Protein AF-A0A3N8FQ40-F1 (afdb_monomer_lite)

Structure (mmCIF, N/CA/C/O backbone):
data_AF-A0A3N8FQ40-F1
#
_entry.id   AF-A0A3N8FQ40-F1
#
loop_
_atom_site.group_PDB
_atom_site.id
_atom_site.type_symbol
_atom_site.label_atom_id
_atom_site.label_alt_id
_atom_site.label_comp_id
_atom_site.label_asym_id
_atom_site.label_entity_id
_atom_site.label_seq_id
_atom_site.pdbx_PDB_ins_code
_atom_site.Cartn_x
_atom_site.Cartn_y
_atom_site.Cartn_z
_atom_site.occupancy
_atom_site.B_iso_or_equiv
_atom_site.auth_seq_id
_atom_site.auth_comp_id
_atom_site.auth_asym_id
_atom_site.auth_atom_id
_atom_site.pdbx_PDB_model_num
ATOM 1 N N . GLN A 1 1 ? 11.758 6.527 -21.749 1.00 73.94 1 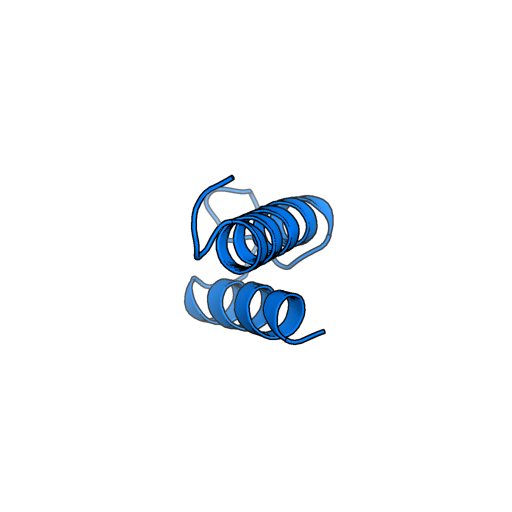GLN A N 1
ATOM 2 C CA . GLN A 1 1 ? 11.315 6.147 -20.387 1.00 73.94 1 GLN A CA 1
ATOM 3 C C . GLN A 1 1 ? 12.528 5.660 -19.596 1.00 73.94 1 GLN A C 1
ATOM 5 O O . GLN A 1 1 ? 13.443 5.130 -20.213 1.00 73.94 1 GLN A O 1
ATOM 10 N N . GLY A 1 2 ? 12.586 5.892 -18.279 1.00 92.50 2 GLY A N 1
ATOM 11 C CA . GLY A 1 2 ? 13.729 5.490 -17.442 1.00 92.50 2 GLY A CA 1
ATOM 12 C C . GLY A 1 2 ? 13.742 3.991 -17.120 1.00 92.50 2 GLY A C 1
ATOM 13 O O . GLY A 1 2 ? 12.689 3.357 -17.107 1.00 92.50 2 GLY A O 1
ATOM 14 N N . LYS A 1 3 ? 14.924 3.441 -16.806 1.00 96.00 3 LYS A N 1
ATOM 15 C CA . LYS A 1 3 ? 15.162 2.007 -16.527 1.00 96.00 3 LYS A CA 1
ATOM 16 C C . LYS A 1 3 ? 14.198 1.385 -15.501 1.00 96.00 3 LYS A C 1
ATOM 18 O O . LYS A 1 3 ? 13.885 0.208 -15.605 1.00 96.00 3 LYS A O 1
ATOM 23 N N . TYR A 1 4 ? 13.714 2.169 -14.538 1.00 96.69 4 TYR A N 1
ATOM 24 C CA . TYR A 1 4 ? 12.856 1.699 -13.442 1.00 96.69 4 TYR A CA 1
ATOM 25 C C . TYR A 1 4 ? 11.421 2.230 -13.518 1.00 96.69 4 TYR A C 1
ATOM 27 O O . TYR A 1 4 ? 10.703 2.204 -12.522 1.00 96.69 4 TYR A O 1
ATOM 35 N N . ARG A 1 5 ? 10.988 2.724 -14.687 1.00 96.62 5 ARG A N 1
ATOM 36 C CA . ARG A 1 5 ? 9.659 3.333 -14.833 1.00 96.62 5 ARG A CA 1
ATOM 37 C C . ARG A 1 5 ? 8.530 2.363 -14.477 1.00 96.62 5 ARG A C 1
ATOM 39 O O . ARG A 1 5 ? 7.618 2.758 -13.771 1.00 96.62 5 ARG A O 1
ATOM 46 N N . ALA A 1 6 ? 8.639 1.100 -14.889 1.00 96.44 6 ALA A N 1
ATOM 47 C CA . ALA A 1 6 ? 7.638 0.083 -14.572 1.00 96.44 6 ALA A CA 1
ATOM 48 C C . ALA A 1 6 ? 7.499 -0.158 -13.058 1.00 96.44 6 ALA A C 1
ATOM 50 O O . ALA A 1 6 ? 6.387 -0.186 -12.547 1.00 96.44 6 ALA A O 1
ATOM 51 N N . ALA A 1 7 ? 8.619 -0.264 -12.334 1.00 96.62 7 ALA A N 1
ATOM 52 C CA . ALA A 1 7 ? 8.606 -0.442 -10.882 1.00 96.62 7 ALA A CA 1
ATOM 53 C C . ALA A 1 7 ? 8.030 0.788 -10.161 1.00 96.62 7 ALA A C 1
ATOM 55 O O . ALA A 1 7 ? 7.215 0.652 -9.257 1.00 96.62 7 ALA A O 1
ATOM 56 N N . HIS A 1 8 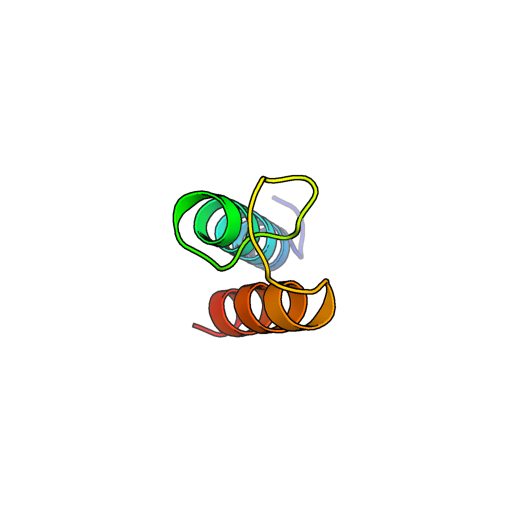? 8.410 1.991 -10.600 1.00 97.06 8 HIS A N 1
ATOM 57 C CA . HIS A 1 8 ? 7.835 3.240 -10.101 1.00 97.06 8 HIS A CA 1
ATOM 58 C C . HIS A 1 8 ? 6.312 3.287 -10.297 1.00 97.06 8 HIS A C 1
ATOM 60 O O . HIS A 1 8 ? 5.578 3.585 -9.360 1.00 97.06 8 HIS A O 1
ATOM 66 N N . ASP A 1 9 ? 5.841 2.966 -11.503 1.00 97.62 9 ASP A N 1
ATOM 67 C CA . ASP A 1 9 ? 4.418 3.020 -11.838 1.00 97.62 9 ASP A CA 1
ATOM 68 C C . ASP A 1 9 ? 3.617 1.940 -11.086 1.00 97.62 9 ASP A C 1
ATOM 70 O O . ASP A 1 9 ? 2.462 2.174 -10.739 1.00 97.62 9 ASP A O 1
ATOM 74 N N . ALA A 1 10 ? 4.223 0.785 -10.785 1.00 97.81 10 ALA A N 1
ATOM 75 C CA . ALA A 1 10 ? 3.625 -0.234 -9.921 1.00 97.81 10 ALA A CA 1
ATOM 76 C C . ALA A 1 10 ? 3.467 0.260 -8.471 1.00 97.81 10 ALA A C 1
ATOM 78 O O . ALA A 1 10 ? 2.395 0.111 -7.891 1.00 97.81 10 ALA A O 1
ATOM 79 N N . ILE A 1 11 ? 4.494 0.910 -7.911 1.00 98.00 11 ILE A N 1
ATOM 80 C CA . ILE A 1 11 ? 4.444 1.472 -6.550 1.00 98.00 11 ILE A CA 1
ATOM 81 C C . ILE A 1 11 ? 3.381 2.569 -6.447 1.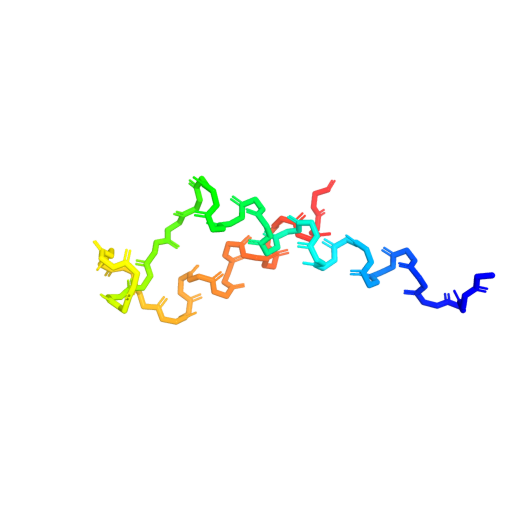00 98.00 11 ILE A C 1
ATOM 83 O O . ILE A 1 11 ? 2.595 2.565 -5.502 1.00 98.00 11 ILE A O 1
ATOM 87 N N . LEU A 1 12 ? 3.326 3.495 -7.413 1.00 98.25 12 LEU A N 1
ATOM 88 C CA . LEU A 1 12 ? 2.309 4.552 -7.404 1.00 98.25 12 LEU A CA 1
ATOM 89 C C . LEU A 1 12 ? 0.894 3.981 -7.473 1.00 98.25 12 LEU A C 1
ATOM 91 O O . LEU A 1 12 ? 0.052 4.366 -6.668 1.00 98.25 12 LEU A O 1
ATOM 95 N N . ARG A 1 13 ? 0.653 3.021 -8.371 1.00 98.38 13 ARG A N 1
ATOM 96 C CA . ARG A 1 13 ? -0.655 2.370 -8.497 1.00 98.38 13 ARG A CA 1
ATOM 97 C C . ARG A 1 13 ? -1.076 1.676 -7.203 1.00 98.38 13 ARG A C 1
ATOM 99 O O . ARG A 1 13 ? -2.206 1.850 -6.764 1.00 98.38 13 ARG A O 1
ATOM 106 N N . ALA A 1 14 ? -0.161 0.948 -6.563 1.00 98.38 14 ALA A N 1
ATOM 107 C CA . ALA A 1 14 ? -0.426 0.287 -5.288 1.00 98.38 14 ALA A CA 1
ATOM 108 C C . ALA A 1 14 ? -0.831 1.283 -4.186 1.00 98.38 14 ALA A C 1
ATOM 110 O O . ALA A 1 14 ? -1.752 1.013 -3.417 1.00 98.38 14 ALA A O 1
ATOM 111 N N . ILE A 1 15 ? -0.184 2.452 -4.131 1.00 97.56 15 ILE A N 1
ATOM 112 C CA . ILE A 1 15 ? -0.533 3.517 -3.179 1.00 97.56 15 ILE A CA 1
ATOM 113 C C . ILE A 1 15 ? -1.911 4.111 -3.500 1.00 97.56 15 ILE A C 1
ATOM 115 O O . ILE A 1 15 ? -2.726 4.284 -2.594 1.00 97.56 15 ILE A O 1
ATOM 119 N N . GLU A 1 16 ? -2.192 4.410 -4.770 1.00 97.88 16 GLU A N 1
ATOM 120 C CA . GLU A 1 16 ? -3.483 4.961 -5.209 1.00 97.88 16 GLU A CA 1
ATOM 121 C C . GLU A 1 16 ? -4.644 4.014 -4.874 1.00 97.88 16 GLU A C 1
ATOM 123 O O . GLU A 1 16 ? -5.656 4.433 -4.303 1.00 97.88 16 GLU A O 1
ATOM 128 N N . GLU A 1 17 ? -4.482 2.721 -5.155 1.00 97.81 17 GLU A N 1
ATOM 129 C CA . GLU A 1 17 ? -5.465 1.696 -4.812 1.00 97.81 17 GLU A CA 1
ATOM 130 C C . GLU A 1 17 ? -5.613 1.509 -3.296 1.00 97.81 17 GLU A C 1
ATOM 132 O O . GLU A 1 17 ? -6.737 1.377 -2.805 1.00 97.81 17 GLU A O 1
ATOM 137 N N . GLY A 1 18 ? -4.509 1.549 -2.543 1.00 96.88 18 GLY A N 1
ATOM 138 C CA . GLY A 1 18 ? -4.516 1.477 -1.080 1.00 96.88 18 GLY A CA 1
ATOM 139 C C . GLY A 1 18 ? -5.274 2.643 -0.438 1.00 96.88 18 GLY A C 1
ATOM 140 O O . GLY A 1 18 ? -6.080 2.439 0.465 1.00 96.88 18 GLY A O 1
ATOM 141 N N . ILE A 1 19 ? -5.123 3.867 -0.949 1.00 95.75 19 ILE A N 1
ATOM 142 C CA . ILE A 1 19 ? -5.896 5.027 -0.470 1.00 95.75 19 ILE A CA 1
ATOM 143 C C . ILE A 1 19 ? -7.390 4.869 -0.802 1.00 95.75 19 ILE A C 1
ATOM 145 O O . ILE A 1 19 ? -8.263 5.188 0.021 1.00 95.75 19 ILE A O 1
ATOM 149 N N . ALA A 1 20 ? -7.694 4.380 -2.007 1.00 96.56 20 ALA A N 1
ATOM 150 C CA . ALA A 1 20 ? -9.062 4.229 -2.486 1.00 96.56 20 ALA A CA 1
ATOM 151 C C . ALA A 1 20 ? -9.834 3.125 -1.743 1.00 96.56 20 ALA A C 1
ATOM 153 O O . ALA A 1 20 ? -10.993 3.338 -1.382 1.00 96.56 20 ALA A O 1
ATOM 154 N N . GLN A 1 21 ? -9.203 1.969 -1.514 1.00 96.00 21 GLN A N 1
ATOM 155 C CA . GLN A 1 21 ? -9.880 0.729 -1.105 1.00 96.00 21 GLN A CA 1
ATOM 156 C C . GLN A 1 21 ? -9.236 0.024 0.098 1.00 96.00 21 GLN A C 1
ATOM 158 O O . GLN A 1 21 ? -9.848 -0.876 0.671 1.00 96.00 21 GLN A O 1
ATOM 163 N N . GLY A 1 22 ? -8.008 0.387 0.460 1.00 96.12 22 GLY A N 1
ATOM 164 C CA . GLY A 1 22 ? -7.230 -0.264 1.508 1.00 96.12 22 GLY A CA 1
ATOM 165 C C . GLY A 1 22 ? -7.504 0.261 2.924 1.00 96.12 22 GLY A C 1
ATOM 166 O O . GLY A 1 22 ? -8.309 1.178 3.137 1.00 96.12 22 GLY A O 1
ATOM 167 N N . PRO A 1 23 ? -6.834 -0.331 3.929 1.00 97.44 23 PRO A N 1
ATOM 168 C CA . PRO A 1 23 ? -6.892 0.133 5.3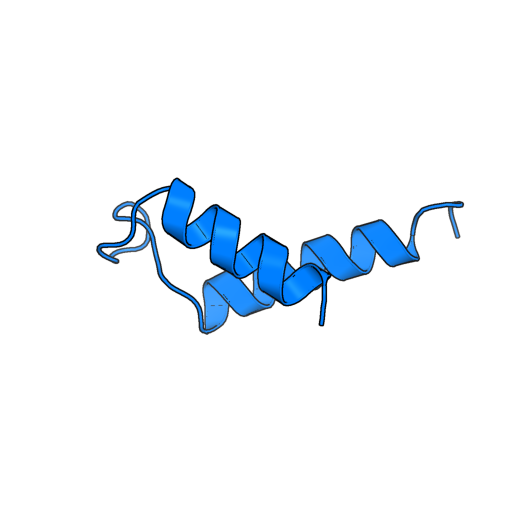07 1.00 97.44 23 PRO A CA 1
ATOM 169 C C . PRO A 1 23 ? -6.312 1.549 5.430 1.00 97.44 23 PRO A C 1
ATOM 171 O O . PRO A 1 23 ? -5.285 1.872 4.840 1.00 97.44 23 PRO A O 1
ATOM 174 N N . ARG A 1 24 ? -6.953 2.397 6.240 1.00 97.62 24 ARG A N 1
ATOM 175 C CA . ARG A 1 24 ? -6.532 3.789 6.459 1.00 97.62 24 ARG A CA 1
ATOM 176 C C . ARG A 1 24 ? -5.960 3.988 7.853 1.00 97.62 24 ARG A C 1
ATOM 178 O O . ARG A 1 24 ? -6.497 3.461 8.829 1.00 97.62 24 ARG A O 1
ATOM 185 N N . THR A 1 25 ? -4.902 4.783 7.938 1.00 97.19 25 THR A N 1
ATOM 186 C CA . THR A 1 25 ? -4.358 5.290 9.199 1.00 97.19 25 THR A CA 1
ATOM 187 C C . THR A 1 25 ? -5.274 6.349 9.833 1.00 97.19 25 THR A C 1
ATOM 189 O O . THR A 1 25 ? -6.185 6.852 9.162 1.00 97.19 25 THR A O 1
ATOM 192 N N . PRO A 1 26 ? -5.083 6.704 11.123 1.00 97.94 26 PRO A N 1
ATOM 193 C CA . PRO A 1 26 ? -5.967 7.639 11.823 1.00 97.94 26 PRO A CA 1
ATOM 194 C C . PRO A 1 26 ? -5.999 9.051 11.233 1.00 97.94 26 PRO A C 1
ATOM 196 O O . PRO A 1 26 ? -7.026 9.718 11.318 1.00 97.94 26 PRO A O 1
ATOM 199 N N . ASP A 1 27 ? -4.921 9.499 10.588 1.00 95.94 27 ASP A N 1
ATOM 200 C CA . ASP A 1 27 ? -4.870 10.781 9.871 1.00 95.94 27 ASP A CA 1
ATOM 201 C C . ASP A 1 27 ? -5.825 10.832 8.667 1.00 95.94 27 ASP A C 1
ATOM 203 O O . ASP A 1 27 ? -6.320 11.902 8.321 1.00 95.94 27 ASP A O 1
ATOM 207 N N . LEU A 1 28 ? -6.159 9.675 8.088 1.00 95.25 28 LEU A N 1
ATOM 208 C CA . LEU A 1 28 ? -7.147 9.524 7.014 1.00 95.25 28 LEU A CA 1
ATOM 209 C C . LEU A 1 28 ? -8.504 9.004 7.527 1.00 95.25 28 LEU A C 1
ATOM 211 O O . LEU A 1 28 ? -9.329 8.531 6.741 1.00 95.25 28 LEU A O 1
ATOM 215 N N . GLY A 1 29 ? -8.744 9.068 8.842 1.00 95.50 29 GLY A N 1
ATOM 216 C CA . GLY A 1 29 ? -10.008 8.674 9.472 1.00 95.50 29 GLY A CA 1
ATOM 217 C C . GLY A 1 29 ? -10.226 7.164 9.609 1.00 95.50 29 GLY A C 1
ATOM 218 O O . GLY A 1 29 ? -11.359 6.736 9.819 1.00 95.50 29 GLY A O 1
ATOM 219 N N . GLY A 1 30 ? -9.176 6.350 9.470 1.00 96.88 30 GLY A N 1
ATOM 220 C CA . GLY A 1 30 ? -9.237 4.910 9.720 1.00 96.88 30 GLY A CA 1
ATOM 221 C C . GLY A 1 30 ? -8.673 4.504 11.083 1.00 96.88 30 GLY A C 1
ATOM 222 O O . GLY A 1 30 ? -8.400 5.332 11.949 1.00 96.88 30 GLY A O 1
ATOM 223 N N . THR A 1 31 ? -8.499 3.199 11.280 1.00 98.12 31 THR A N 1
ATOM 224 C CA . THR A 1 31 ? -7.992 2.614 12.535 1.00 98.12 31 THR A CA 1
ATOM 225 C C . THR A 1 31 ? -6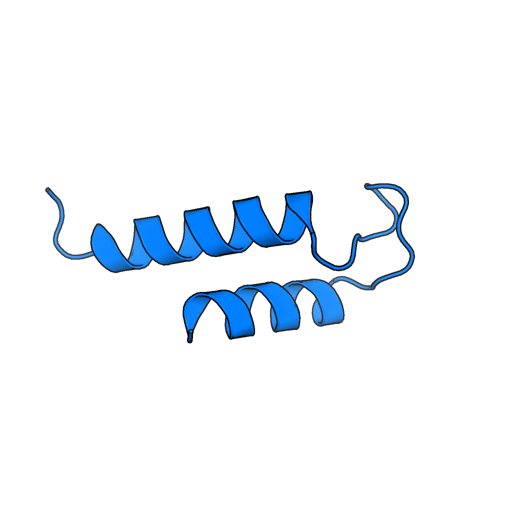.729 1.779 12.343 1.00 98.12 31 THR A C 1
ATOM 227 O O . THR A 1 31 ? -6.239 1.187 13.304 1.00 98.12 31 THR A O 1
ATOM 230 N N . ALA A 1 32 ? -6.219 1.677 11.116 1.00 98.06 32 ALA A N 1
ATOM 231 C CA . ALA A 1 32 ? -5.032 0.889 10.830 1.00 98.06 32 ALA A CA 1
ATOM 232 C C . ALA A 1 32 ? -3.769 1.606 11.315 1.00 98.06 32 ALA A C 1
ATOM 234 O O . ALA A 1 32 ? -3.709 2.830 11.358 1.00 98.06 32 ALA A O 1
ATOM 235 N N . ASN A 1 33 ? -2.733 0.859 11.666 1.00 98.06 33 ASN A N 1
ATOM 236 C CA . ASN A 1 33 ? -1.417 1.423 11.942 1.00 98.06 33 ASN A CA 1
ATOM 237 C C . ASN A 1 33 ? -0.559 1.483 10.666 1.00 98.06 33 ASN A C 1
ATOM 239 O O . ASN A 1 33 ? -0.878 0.876 9.641 1.00 98.06 33 ASN A O 1
ATOM 243 N N . THR A 1 34 ? 0.565 2.196 10.741 1.00 96.94 34 THR A N 1
ATOM 244 C CA . THR A 1 34 ? 1.496 2.361 9.614 1.00 96.94 34 THR A CA 1
ATOM 245 C C . THR A 1 34 ? 1.995 1.024 9.057 1.00 96.94 34 THR A C 1
ATOM 247 O O . THR A 1 34 ? 2.166 0.892 7.849 1.00 96.94 34 THR A O 1
ATOM 250 N N . THR A 1 35 ? 2.200 0.013 9.908 1.00 98.25 35 THR A N 1
ATOM 251 C CA . THR A 1 35 ? 2.654 -1.317 9.472 1.00 98.25 35 THR A CA 1
ATOM 252 C C . THR A 1 35 ? 1.597 -2.024 8.631 1.00 98.25 35 THR A C 1
ATOM 254 O O . THR A 1 35 ? 1.932 -2.573 7.588 1.00 98.25 35 THR A O 1
ATOM 257 N N . GLN A 1 36 ? 0.328 -1.983 9.039 1.00 98.31 36 GLN A N 1
ATOM 258 C CA . GLN A 1 36 ? -0.781 -2.603 8.305 1.00 98.31 36 GLN A CA 1
ATOM 259 C C . GLN A 1 36 ? -0.951 -1.986 6.914 1.00 98.31 36 GLN A C 1
ATOM 261 O O . GLN A 1 36 ? -1.121 -2.718 5.944 1.00 98.31 36 GLN A O 1
ATOM 266 N N . VAL A 1 37 ? -0.829 -0.661 6.797 1.00 98.00 37 VAL A N 1
ATOM 267 C CA . VAL A 1 37 ? -0.844 0.015 5.489 1.00 98.00 37 VAL A CA 1
ATOM 268 C C . VAL A 1 37 ? 0.388 -0.346 4.654 1.00 98.00 37 VAL A C 1
ATOM 270 O O . VAL A 1 37 ? 0.269 -0.597 3.459 1.00 98.00 37 VAL A O 1
ATOM 273 N N . GLY A 1 38 ? 1.572 -0.435 5.269 1.00 97.75 38 GLY A N 1
ATOM 274 C CA . GLY A 1 38 ? 2.794 -0.850 4.571 1.00 97.75 38 GLY A CA 1
ATOM 275 C C . GLY A 1 38 ? 2.718 -2.271 4.001 1.00 97.75 38 GLY A C 1
ATOM 276 O O . GLY A 1 38 ? 3.210 -2.512 2.896 1.00 97.75 38 GLY A O 1
ATOM 277 N N . VAL A 1 39 ? 2.077 -3.197 4.722 1.00 98.25 39 VAL A N 1
ATOM 278 C CA . VAL A 1 39 ? 1.810 -4.560 4.238 1.00 98.25 39 VAL A CA 1
ATOM 279 C C . VAL A 1 39 ? 0.850 -4.533 3.047 1.00 98.25 39 VAL A C 1
ATOM 281 O O . VAL A 1 39 ? 1.201 -5.091 2.015 1.00 98.25 39 VAL A O 1
ATOM 284 N N . ASP A 1 40 ? -0.280 -3.818 3.132 1.00 98.31 40 ASP A N 1
ATOM 285 C CA . ASP A 1 40 ? -1.250 -3.706 2.023 1.00 98.31 40 ASP A CA 1
ATOM 286 C C . ASP A 1 40 ? -0.602 -3.151 0.741 1.00 98.31 40 ASP A C 1
ATOM 288 O O . ASP A 1 40 ? -0.747 -3.734 -0.332 1.00 98.31 40 ASP A O 1
ATOM 292 N N . VAL A 1 41 ? 0.203 -2.086 0.844 1.00 97.94 41 VAL A N 1
ATOM 293 C CA . VAL A 1 41 ? 0.928 -1.539 -0.319 1.00 97.94 41 VAL A CA 1
ATOM 294 C C . VAL A 1 41 ? 1.923 -2.556 -0.882 1.00 97.94 41 VAL A C 1
ATOM 296 O O . VAL A 1 41 ? 2.020 -2.709 -2.098 1.00 97.94 41 VAL A O 1
ATOM 299 N N . SER A 1 42 ? 2.653 -3.270 -0.022 1.00 98.06 42 SER A N 1
ATOM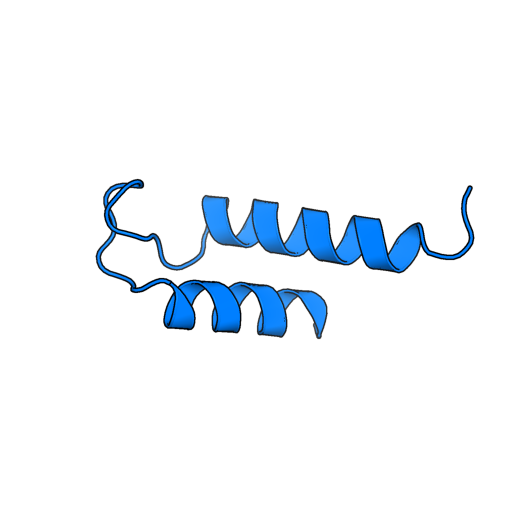 300 C CA . SER A 1 42 ? 3.624 -4.280 -0.465 1.00 98.06 42 SER A CA 1
ATOM 301 C C . SER A 1 42 ? 2.940 -5.443 -1.185 1.00 98.06 42 SER A C 1
ATOM 303 O O . SER A 1 42 ? 3.409 -5.872 -2.237 1.00 98.06 42 SER A O 1
ATOM 305 N N . GLU A 1 43 ? 1.811 -5.917 -0.658 1.00 97.88 43 GLU A N 1
ATOM 306 C CA . GLU A 1 43 ? 1.009 -6.973 -1.277 1.00 97.88 43 GLU A CA 1
ATOM 307 C C . GLU A 1 43 ? 0.483 -6.543 -2.650 1.00 97.88 43 GLU A C 1
ATOM 309 O O . GLU A 1 43 ? 0.594 -7.312 -3.603 1.00 97.88 43 GLU A O 1
ATOM 314 N N . ARG A 1 44 ? -0.001 -5.302 -2.790 1.00 97.38 44 ARG A N 1
ATOM 315 C CA . ARG A 1 44 ? -0.464 -4.745 -4.075 1.00 97.38 44 ARG A CA 1
ATOM 316 C C . ARG A 1 44 ? 0.643 -4.618 -5.117 1.00 97.38 44 ARG A C 1
ATOM 318 O O . ARG A 1 44 ? 0.385 -4.818 -6.296 1.00 97.38 44 ARG A O 1
ATOM 325 N N . VAL A 1 45 ? 1.872 -4.293 -4.709 1.00 97.69 45 VAL A N 1
ATOM 326 C CA . VAL A 1 45 ? 3.021 -4.224 -5.635 1.00 97.69 45 VAL A CA 1
ATOM 327 C C . VAL A 1 45 ? 3.408 -5.609 -6.168 1.00 97.69 45 VAL A C 1
ATOM 329 O O . VAL A 1 45 ? 3.950 -5.706 -7.268 1.00 97.69 45 VAL A O 1
ATOM 332 N N . CYS A 1 46 ? 3.170 -6.671 -5.394 1.00 92.75 46 CYS A N 1
ATOM 333 C CA . CYS A 1 46 ? 3.537 -8.043 -5.752 1.00 92.75 46 CYS A CA 1
ATOM 334 C C . CYS A 1 46 ? 2.468 -8.809 -6.553 1.00 92.75 46 CYS A C 1
ATOM 336 O O . CYS A 1 46 ? 2.764 -9.925 -6.988 1.00 92.75 46 CYS A O 1
ATOM 338 N N . GLN A 1 47 ? 1.263 -8.253 -6.720 1.00 78.62 47 GLN A N 1
ATOM 339 C CA . GLN A 1 47 ? 0.189 -8.806 -7.560 1.00 78.62 47 GLN A CA 1
ATOM 340 C C . GLN A 1 47 ? 0.423 -8.513 -9.046 1.00 78.62 47 GLN A C 1
ATOM 342 O O . GLN A 1 47 ? 0.127 -9.419 -9.858 1.00 78.62 47 GLN A O 1
#

Radius of gyration: 11.82 Å; chains: 1; bounding box: 25×20×33 Å

Sequence (47 aa):
QGKYRAAHDAILRAIEEGIAQGPRTPDLGGTANTTQVGVDVSERVCQ

Foldseek 3Di:
DDPCVVLVVQLVVLVVCCLVPNADDVVSPGPDDPVRSVVSSVVSSVD

pLDDT: mean 96.23, std 4.42, range [73.94, 98.38]

Secondary structure (DSSP, 8-state):
--TTHHHHHHHHHHHHHHHHHS---GGGT----HHHHHHHHHHHHH-